Protein AF-A0A3D5FL32-F1 (afdb_monomer_lite)

Sequence (85 aa):
MPNTGQPLSMPPIWTHRCVSAYDPDESALLIAFEVEDDDVQISTRPDRSWDTEDGVEVYLDLAHNGETIRQFALRGDGTKRPASG

Secondary structure (DSSP, 8-state):
-----PPP-PPPSEEEEEEEEEETTTTEEEEEEEEEESS------TT--GGGS-EEEEEEESSSSSS-EEEEEEETTSPBPPP--

pLDDT: mean 80.44, std 15.48, range [36.09, 97.88]

Structure (mmCIF, N/CA/C/O backbone):
data_AF-A0A3D5FL32-F1
#
_entry.id   AF-A0A3D5FL32-F1
#
loop_
_atom_site.group_PDB
_atom_site.id
_atom_site.type_symbol
_atom_site.label_atom_id
_atom_site.label_alt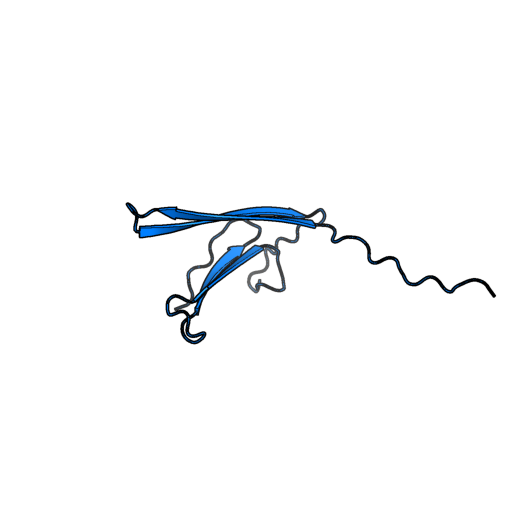_id
_atom_site.label_comp_id
_atom_site.label_asym_id
_atom_site.label_entity_id
_atom_site.label_seq_id
_atom_site.pdbx_PDB_ins_code
_atom_site.Cartn_x
_atom_site.Cartn_y
_atom_site.Cartn_z
_atom_site.occupancy
_atom_site.B_iso_or_equiv
_atom_site.auth_seq_id
_atom_site.auth_comp_id
_atom_site.auth_asym_id
_atom_site.auth_atom_id
_atom_site.pdbx_PDB_model_num
ATOM 1 N N . MET A 1 1 ? -2.662 27.499 -42.789 1.00 45.53 1 MET A N 1
ATOM 2 C CA . MET A 1 1 ? -1.562 26.915 -41.993 1.00 45.53 1 MET A CA 1
ATOM 3 C C . MET A 1 1 ? -2.175 25.850 -41.100 1.00 45.53 1 MET A C 1
ATOM 5 O O . MET A 1 1 ? -3.085 26.217 -40.364 1.00 45.53 1 MET A O 1
ATOM 9 N N . PRO A 1 2 ? -1.829 24.557 -41.225 1.00 47.34 2 PRO A N 1
ATOM 10 C CA . PRO A 1 2 ? -2.433 23.535 -40.387 1.00 47.34 2 PRO A CA 1
ATOM 11 C C . PRO A 1 2 ? -1.749 23.483 -39.018 1.00 47.34 2 PRO A C 1
ATOM 13 O O . PRO A 1 2 ? -0.545 23.691 -38.886 1.00 47.34 2 PRO A O 1
ATOM 16 N N . ASN A 1 3 ? -2.598 23.246 -38.028 1.00 44.78 3 ASN A N 1
ATOM 17 C CA . ASN A 1 3 ? -2.367 23.159 -36.596 1.00 44.78 3 ASN A CA 1
ATOM 18 C C . ASN A 1 3 ? -1.130 22.302 -36.249 1.00 44.78 3 ASN A C 1
ATOM 20 O O . ASN A 1 3 ? -1.083 21.120 -36.588 1.00 44.78 3 ASN A O 1
ATOM 24 N N . THR A 1 4 ? -0.131 22.891 -35.586 1.00 51.16 4 THR A N 1
ATOM 25 C CA . THR A 1 4 ? 1.030 22.180 -35.031 1.00 51.16 4 THR A CA 1
ATOM 26 C C . THR A 1 4 ? 0.556 21.360 -33.840 1.00 51.16 4 THR A C 1
ATOM 28 O O . THR A 1 4 ? 0.365 21.903 -32.753 1.00 51.16 4 THR A O 1
ATOM 31 N N . GLY A 1 5 ? 0.300 20.073 -34.084 1.00 48.25 5 GLY A N 1
ATOM 32 C CA . GLY A 1 5 ? -0.209 19.131 -33.097 1.00 48.25 5 GLY A CA 1
ATOM 33 C C . GLY A 1 5 ? 0.532 19.240 -31.769 1.00 48.25 5 GLY A C 1
ATOM 34 O O . GLY A 1 5 ? 1.726 18.958 -31.689 1.00 48.25 5 GLY A O 1
ATOM 35 N N . GLN A 1 6 ? -0.195 19.636 -30.724 1.00 54.91 6 GLN A N 1
ATOM 36 C CA . GLN A 1 6 ? 0.192 19.264 -29.373 1.00 54.91 6 GLN A CA 1
ATOM 37 C C . GLN A 1 6 ? 0.287 17.733 -29.333 1.00 54.91 6 GLN A C 1
ATOM 39 O O . GLN A 1 6 ? -0.603 17.073 -29.884 1.00 54.91 6 GLN A O 1
ATOM 44 N N . PRO A 1 7 ? 1.322 17.148 -28.708 1.00 52.75 7 PRO A N 1
ATOM 45 C CA . PRO A 1 7 ? 1.293 15.726 -28.428 1.00 52.75 7 PRO A CA 1
ATOM 46 C C . PRO A 1 7 ? 0.041 15.461 -27.593 1.00 52.75 7 PRO A C 1
ATOM 48 O O . PRO A 1 7 ? -0.180 16.098 -26.561 1.00 52.75 7 PRO A O 1
ATOM 51 N N . LEU A 1 8 ? -0.812 14.562 -28.085 1.00 51.38 8 LEU A N 1
ATOM 52 C CA . LEU A 1 8 ? -1.852 13.963 -27.267 1.00 51.38 8 LEU A CA 1
ATOM 53 C C . LEU A 1 8 ? -1.126 13.403 -26.043 1.00 51.38 8 LEU A C 1
ATOM 55 O O . LEU A 1 8 ? -0.218 12.589 -26.204 1.00 51.38 8 LEU A O 1
ATOM 59 N N . SER A 1 9 ? -1.466 13.889 -24.847 1.00 55.84 9 SER A N 1
ATOM 60 C CA . SER A 1 9 ? -1.066 13.236 -23.603 1.00 55.84 9 SER A CA 1
ATOM 61 C C . SER A 1 9 ? -1.470 11.780 -23.763 1.00 55.84 9 SER A C 1
ATOM 63 O O . SER A 1 9 ? -2.668 11.495 -23.811 1.00 55.84 9 SER A O 1
ATOM 65 N N . MET A 1 10 ? -0.502 10.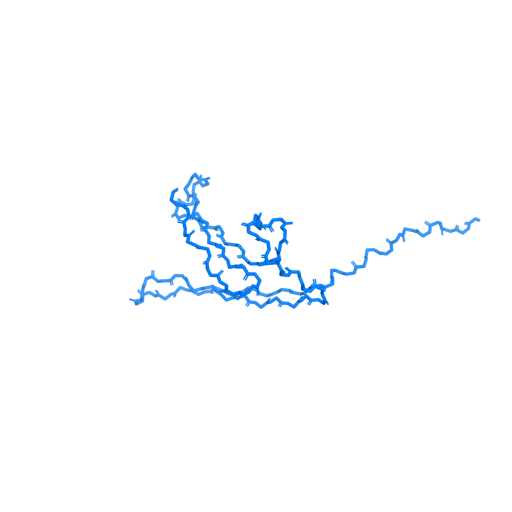877 -23.936 1.00 57.75 10 MET A N 1
ATOM 66 C CA . MET A 1 10 ? -0.818 9.459 -23.884 1.00 57.75 10 MET A CA 1
ATOM 67 C C . MET A 1 10 ? -1.497 9.228 -22.531 1.00 57.75 10 MET A C 1
ATOM 69 O O . MET A 1 10 ? -1.058 9.823 -21.537 1.00 57.75 10 MET A O 1
ATOM 73 N N . PRO A 1 11 ? -2.606 8.472 -22.478 1.00 58.69 11 PRO A N 1
ATOM 74 C CA . PRO A 1 11 ? -3.137 8.061 -21.190 1.00 58.69 11 PRO A CA 1
ATOM 75 C C . PRO A 1 11 ? -1.999 7.399 -20.398 1.00 58.69 11 PRO A C 1
ATOM 77 O O . PRO A 1 11 ? -1.101 6.817 -21.019 1.00 58.69 11 PRO A O 1
ATOM 80 N N . PRO A 1 12 ? -1.986 7.531 -19.061 1.00 61.31 12 PRO A N 1
ATOM 81 C CA . PRO A 1 12 ? -1.005 6.822 -18.257 1.00 61.31 12 PRO A CA 1
ATOM 82 C C . PRO A 1 12 ? -1.020 5.344 -18.661 1.00 61.31 12 PRO A C 1
ATOM 84 O O . PRO A 1 12 ? -2.088 4.753 -18.809 1.00 61.31 12 PRO A O 1
ATOM 87 N N . ILE A 1 13 ? 0.168 4.780 -18.873 1.00 72.44 13 ILE A N 1
ATOM 88 C CA . ILE A 1 13 ? 0.408 3.370 -19.236 1.00 72.44 13 ILE A CA 1
ATOM 89 C C . ILE A 1 13 ? 0.126 2.405 -18.070 1.00 72.44 13 ILE A C 1
ATOM 91 O O . ILE A 1 13 ? 0.599 1.276 -18.055 1.00 72.44 13 ILE A O 1
ATOM 95 N N . TRP A 1 14 ? -0.619 2.879 -17.073 1.00 79.38 14 TRP A N 1
ATOM 96 C CA . TRP A 1 14 ? -0.912 2.162 -15.853 1.00 79.38 14 TRP A CA 1
ATOM 97 C C . TRP A 1 14 ? -2.303 2.523 -15.330 1.00 79.38 14 TRP A C 1
ATOM 99 O O . TRP A 1 14 ? -2.796 3.648 -15.497 1.00 79.38 14 TRP A O 1
ATOM 109 N N . THR A 1 15 ? -2.941 1.560 -14.674 1.00 88.19 15 THR A N 1
ATOM 110 C CA . THR A 1 15 ? -4.193 1.736 -13.937 1.00 88.19 15 THR A CA 1
ATOM 111 C C . THR A 1 15 ? -3.955 1.478 -12.455 1.00 88.19 15 THR A C 1
ATOM 113 O O . THR A 1 15 ? -3.032 0.766 -12.064 1.00 88.19 15 THR A O 1
ATOM 116 N N . HIS A 1 16 ? -4.778 2.085 -11.600 1.00 88.69 16 HIS A N 1
ATOM 117 C CA . HIS A 1 16 ? -4.763 1.769 -10.179 1.00 88.69 16 HIS A CA 1
ATOM 118 C C . HIS A 1 16 ? -6.161 1.800 -9.579 1.00 88.69 16 HIS A C 1
ATOM 120 O O . HIS A 1 16 ? -7.025 2.592 -9.968 1.00 88.69 16 HIS A O 1
ATOM 126 N N . ARG A 1 17 ? -6.356 0.975 -8.556 1.00 93.50 17 ARG A N 1
ATOM 127 C CA . ARG A 1 17 ? -7.529 0.968 -7.697 1.00 93.50 17 ARG A CA 1
ATOM 128 C C . ARG A 1 17 ? -7.090 0.785 -6.253 1.00 93.50 17 ARG A C 1
ATOM 130 O O . ARG A 1 17 ? -6.282 -0.080 -5.937 1.00 93.50 17 ARG A O 1
ATOM 137 N N . CYS A 1 18 ? -7.660 1.599 -5.373 1.00 93.31 18 CYS A N 1
ATOM 138 C CA . CYS A 1 18 ? -7.453 1.516 -3.934 1.00 93.31 18 CYS A CA 1
ATOM 139 C C . CYS A 1 18 ? -8.805 1.350 -3.244 1.00 93.31 18 CYS A C 1
ATOM 141 O O . CYS A 1 18 ? -9.758 2.075 -3.542 1.00 93.31 18 CYS A O 1
ATOM 143 N N . VAL A 1 19 ? -8.889 0.389 -2.330 1.00 96.75 19 VAL A N 1
ATOM 144 C CA . VAL A 1 19 ? -10.027 0.219 -1.426 1.00 96.75 19 VAL A CA 1
ATOM 145 C C . VAL A 1 19 ? -9.512 0.108 0.001 1.00 96.75 19 VAL A C 1
ATOM 147 O O . VAL A 1 19 ? -8.470 -0.498 0.251 1.00 96.75 19 VAL A O 1
ATOM 150 N N . SER A 1 20 ? -10.244 0.687 0.945 1.00 95.31 20 SER A N 1
ATOM 151 C CA . SER A 1 20 ? -9.906 0.625 2.362 1.00 95.31 20 SER A CA 1
ATOM 152 C C . SER A 1 20 ? -11.113 0.226 3.201 1.00 95.31 20 SER A C 1
ATOM 154 O O . SER A 1 20 ? -12.262 0.496 2.848 1.00 95.31 20 SER A O 1
ATOM 156 N N . ALA A 1 21 ? -10.835 -0.449 4.311 1.00 97.19 21 ALA A N 1
ATOM 157 C CA . ALA A 1 21 ? -11.815 -0.850 5.308 1.00 97.19 21 ALA A CA 1
ATOM 158 C C . ALA A 1 21 ? -11.170 -0.818 6.694 1.00 97.19 21 ALA A C 1
ATOM 160 O O . ALA A 1 21 ? -9.966 -1.025 6.829 1.00 97.19 21 ALA A O 1
ATOM 161 N N . TYR A 1 22 ? -11.968 -0.568 7.725 1.00 96.19 22 TYR A N 1
ATOM 162 C CA . TYR A 1 22 ? -11.514 -0.664 9.105 1.00 96.19 22 TYR A CA 1
ATOM 163 C C . TYR A 1 22 ? -12.148 -1.886 9.761 1.00 96.19 22 TYR A C 1
ATOM 165 O O . TYR A 1 22 ? -13.372 -2.021 9.746 1.00 96.19 22 TYR A O 1
ATOM 173 N N . ASP A 1 23 ? -11.307 -2.753 10.314 1.00 97.44 23 ASP A N 1
ATOM 174 C CA . ASP A 1 23 ? -11.716 -3.879 11.141 1.00 97.44 23 ASP A CA 1
ATOM 175 C C . ASP A 1 23 ? -11.700 -3.442 12.619 1.00 97.44 23 ASP A C 1
ATOM 177 O O . ASP A 1 23 ? -10.619 -3.187 13.170 1.00 97.44 23 ASP A O 1
ATOM 181 N N . PRO A 1 24 ? -12.871 -3.309 13.272 1.00 96.19 24 PRO A N 1
ATOM 182 C CA . PRO A 1 24 ? -12.941 -2.902 14.669 1.00 96.19 24 PRO A CA 1
ATOM 183 C C . PRO A 1 24 ? -12.489 -4.001 15.641 1.00 96.19 24 PRO A C 1
ATOM 185 O O . PRO A 1 24 ? -12.018 -3.663 16.728 1.00 96.19 24 PRO A O 1
ATOM 188 N N . ASP A 1 25 ? -12.596 -5.279 15.270 1.00 97.88 25 ASP A N 1
ATOM 189 C CA . ASP A 1 25 ? -12.234 -6.405 16.136 1.00 97.88 25 ASP A CA 1
ATOM 190 C C . ASP A 1 25 ? -10.707 -6.541 16.228 1.00 97.88 25 ASP A C 1
ATOM 192 O O . ASP A 1 25 ? -10.156 -6.777 17.305 1.00 97.88 25 ASP A O 1
ATOM 196 N N . GLU A 1 26 ? -10.008 -6.301 15.116 1.00 96.44 26 GLU A N 1
ATOM 197 C CA . GLU A 1 26 ? -8.539 -6.299 15.056 1.00 96.44 26 GLU A CA 1
ATOM 198 C C . GLU A 1 26 ? -7.915 -4.916 15.305 1.00 96.44 26 GLU A C 1
ATOM 200 O O . GLU A 1 26 ? -6.691 -4.785 15.396 1.00 96.44 26 GLU A O 1
ATOM 205 N N . SER A 1 27 ? -8.738 -3.868 15.422 1.00 94.00 27 SER A N 1
ATOM 206 C CA . SER A 1 27 ? -8.287 -2.469 15.455 1.00 94.00 27 SER A CA 1
ATOM 207 C C . SER A 1 27 ? -7.344 -2.126 14.291 1.00 94.00 27 SER A C 1
ATOM 209 O O . SER A 1 27 ? -6.352 -1.409 14.461 1.00 94.00 27 SER A O 1
ATOM 211 N N . ALA A 1 28 ? -7.655 -2.640 13.100 1.00 92.94 28 ALA A N 1
ATOM 212 C CA . ALA A 1 28 ? -6.774 -2.6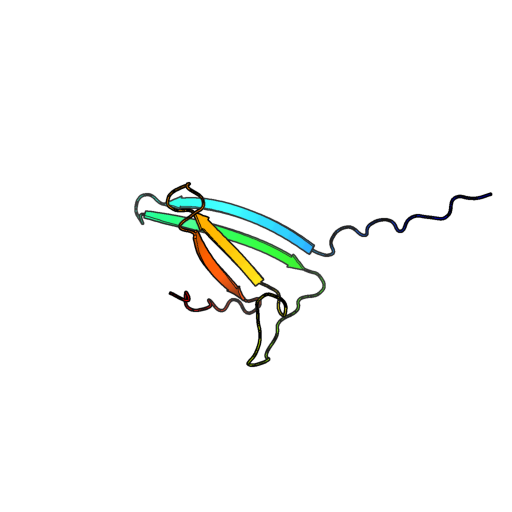13 11.941 1.00 92.94 28 ALA A CA 1
ATOM 213 C C . ALA A 1 28 ? -7.378 -1.825 10.772 1.00 92.94 28 ALA A C 1
ATOM 215 O O . ALA A 1 28 ? -8.526 -2.024 10.379 1.00 92.94 28 ALA A O 1
ATOM 216 N N . LEU A 1 29 ? -6.572 -0.945 10.171 1.00 93.19 29 LEU A N 1
ATOM 217 C CA . LEU A 1 29 ? -6.884 -0.361 8.869 1.00 93.19 29 LEU A CA 1
ATOM 218 C C . LEU A 1 29 ? -6.365 -1.292 7.773 1.00 93.19 29 LEU A C 1
ATOM 220 O O . LEU A 1 29 ? -5.157 -1.477 7.619 1.00 93.19 29 LEU A O 1
ATOM 224 N N . LEU A 1 30 ? -7.290 -1.847 7.002 1.00 94.56 30 LEU A N 1
ATOM 225 C CA . LEU A 1 30 ? -7.019 -2.676 5.840 1.00 94.56 30 LEU A CA 1
ATOM 226 C C . LEU A 1 30 ? -7.022 -1.789 4.597 1.00 94.56 30 LEU A C 1
ATOM 228 O O . LEU A 1 30 ? -7.957 -1.018 4.373 1.00 94.56 30 LEU A O 1
ATOM 232 N N . ILE A 1 31 ? -5.977 -1.901 3.782 1.00 93.25 31 ILE A N 1
ATOM 233 C CA . ILE A 1 31 ? -5.856 -1.172 2.521 1.00 93.25 31 ILE A CA 1
ATOM 234 C C . ILE A 1 31 ? -5.439 -2.172 1.453 1.00 93.25 31 ILE A C 1
ATOM 236 O O . ILE A 1 31 ? -4.433 -2.864 1.615 1.00 93.25 31 ILE A O 1
ATOM 240 N N . ALA A 1 32 ? -6.223 -2.261 0.384 1.00 92.75 32 ALA A N 1
ATOM 241 C CA . ALA A 1 32 ? -5.925 -3.102 -0.761 1.00 92.75 32 ALA A CA 1
ATOM 242 C C . ALA A 1 32 ? -5.684 -2.227 -1.991 1.00 92.75 32 ALA A C 1
ATOM 244 O O . ALA A 1 32 ? -6.439 -1.288 -2.261 1.00 92.75 32 ALA A O 1
ATOM 245 N N . PHE A 1 33 ? -4.637 -2.577 -2.730 1.00 90.50 33 PHE A N 1
ATOM 246 C CA . PHE A 1 33 ? -4.232 -1.914 -3.958 1.00 90.50 33 PHE A CA 1
ATOM 247 C C . PHE A 1 33 ? -4.231 -2.920 -5.098 1.00 90.50 33 PHE A C 1
ATOM 249 O O . PHE A 1 33 ? -3.777 -4.051 -4.939 1.00 90.50 33 PHE A O 1
ATOM 256 N N . GLU A 1 34 ? -4.712 -2.473 -6.242 1.00 90.56 34 GLU A N 1
ATOM 257 C CA . GLU A 1 34 ? -4.565 -3.129 -7.531 1.00 90.56 34 GLU A CA 1
ATOM 258 C C . GLU A 1 34 ? -3.890 -2.106 -8.437 1.00 90.56 34 GLU A C 1
ATOM 260 O O . GLU A 1 34 ? -4.367 -0.976 -8.545 1.00 90.56 34 GLU A O 1
ATOM 265 N N . VAL A 1 35 ? -2.738 -2.466 -8.992 1.00 88.00 35 VAL A N 1
ATOM 266 C CA . VAL A 1 35 ? -1.959 -1.621 -9.898 1.00 88.00 35 VAL A CA 1
ATOM 267 C C . VAL A 1 35 ? -1.628 -2.476 -11.107 1.00 88.00 35 VAL A C 1
ATOM 269 O O . VAL A 1 35 ? -1.064 -3.559 -10.954 1.00 88.00 35 VAL A O 1
ATOM 272 N N . GLU A 1 36 ? -2.002 -2.000 -12.284 1.00 88.50 36 GLU A N 1
ATOM 273 C CA . GLU A 1 36 ? -1.580 -2.577 -13.555 1.00 88.50 36 GLU A CA 1
ATOM 274 C C . GLU A 1 36 ? -0.611 -1.591 -14.187 1.00 88.50 36 GLU A C 1
ATOM 276 O O . GLU A 1 36 ? -0.973 -0.432 -14.360 1.00 88.50 36 GLU A O 1
ATOM 281 N N . ASP A 1 37 ? 0.597 -2.037 -14.511 1.00 86.19 37 ASP A N 1
ATOM 282 C CA . ASP A 1 37 ? 1.596 -1.244 -15.222 1.00 86.19 37 ASP A CA 1
ATOM 283 C C . ASP A 1 37 ? 2.151 -2.086 -16.373 1.00 86.19 37 ASP A C 1
ATOM 285 O O . ASP A 1 37 ? 2.539 -3.244 -16.175 1.00 86.19 37 ASP A O 1
ATOM 289 N N . ASP A 1 38 ? 2.143 -1.521 -17.579 1.00 86.62 38 ASP A N 1
ATOM 290 C CA . ASP A 1 38 ? 2.653 -2.180 -18.781 1.00 86.62 38 ASP A CA 1
ATOM 291 C C . ASP A 1 38 ? 4.196 -2.256 -18.802 1.00 86.62 38 ASP A C 1
ATOM 293 O O . ASP A 1 38 ? 4.752 -3.051 -19.566 1.00 86.62 38 ASP A O 1
ATOM 297 N N . ASP A 1 39 ? 4.899 -1.466 -17.976 1.00 86.75 39 ASP A N 1
ATOM 298 C CA . ASP A 1 39 ? 6.368 -1.412 -17.919 1.00 86.75 39 ASP A CA 1
ATOM 299 C C . ASP A 1 39 ? 6.913 -1.485 -16.482 1.00 86.75 39 ASP A C 1
ATOM 301 O O . ASP A 1 39 ? 7.527 -0.549 -15.970 1.00 86.75 39 ASP A O 1
ATOM 305 N N . VAL A 1 40 ? 6.722 -2.641 -15.840 1.00 86.62 40 VAL A N 1
ATOM 306 C CA . VAL A 1 40 ? 7.131 -2.869 -14.446 1.00 86.62 40 VAL A CA 1
ATOM 307 C C . VAL A 1 40 ? 8.653 -2.726 -14.245 1.00 86.62 40 VAL A C 1
ATOM 309 O O . VAL A 1 40 ? 9.450 -3.525 -14.747 1.00 86.62 40 VAL A O 1
ATOM 312 N N . GLN A 1 41 ? 9.061 -1.775 -13.406 1.00 89.44 41 GLN A N 1
ATOM 313 C CA . GLN A 1 41 ? 10.433 -1.497 -12.987 1.00 89.44 41 GLN A CA 1
ATOM 314 C C . GLN A 1 41 ? 10.720 -2.045 -11.581 1.00 89.44 41 GLN A C 1
ATOM 316 O O . GLN A 1 41 ? 10.430 -1.413 -10.569 1.00 89.44 41 GLN A O 1
ATOM 321 N N . ILE A 1 42 ? 11.388 -3.199 -11.484 1.00 89.00 42 ILE A N 1
ATOM 322 C CA . ILE A 1 42 ? 11.869 -3.738 -10.196 1.00 89.00 42 ILE A CA 1
ATOM 323 C C . ILE A 1 42 ? 13.393 -3.640 -10.132 1.00 89.00 42 ILE A C 1
ATOM 325 O O . ILE A 1 42 ? 14.110 -4.309 -10.879 1.00 89.00 42 ILE A O 1
ATOM 329 N N . SER A 1 43 ? 13.908 -2.837 -9.198 1.00 86.38 43 SER A N 1
ATOM 330 C CA . SER A 1 43 ? 15.351 -2.691 -8.993 1.00 86.38 43 SER A CA 1
ATOM 331 C C . SER A 1 43 ? 15.903 -3.773 -8.063 1.00 86.38 43 SER A C 1
ATOM 333 O O . SER A 1 43 ? 15.462 -3.950 -6.926 1.00 86.38 43 SER A O 1
ATOM 335 N N . THR A 1 44 ? 16.949 -4.464 -8.520 1.00 84.75 44 THR A N 1
ATOM 336 C CA . THR A 1 44 ? 17.731 -5.408 -7.702 1.00 84.75 44 THR A CA 1
ATOM 337 C C . THR A 1 44 ? 18.995 -4.776 -7.122 1.00 84.75 44 THR A C 1
ATOM 339 O O . THR A 1 44 ? 19.838 -5.481 -6.560 1.00 84.75 44 THR A O 1
ATOM 342 N N . ARG A 1 45 ? 19.199 -3.467 -7.316 1.00 86.69 45 ARG A N 1
ATOM 343 C CA . ARG A 1 45 ? 20.408 -2.793 -6.840 1.00 86.69 45 ARG A CA 1
ATOM 344 C C . ARG A 1 45 ? 20.369 -2.630 -5.316 1.00 86.69 45 ARG A C 1
ATOM 346 O O . ARG A 1 45 ? 19.303 -2.378 -4.756 1.00 86.69 45 ARG A O 1
ATOM 353 N N . PRO A 1 46 ? 21.519 -2.735 -4.631 1.00 82.50 46 PRO A N 1
ATOM 354 C CA . PRO A 1 46 ? 21.578 -2.584 -3.178 1.00 82.50 46 PRO A CA 1
ATOM 355 C C . PRO A 1 46 ? 21.244 -1.160 -2.703 1.00 82.50 46 PRO A C 1
ATOM 357 O O . PRO A 1 46 ? 20.853 -0.987 -1.554 1.00 82.50 46 PRO A O 1
ATOM 360 N N . ASP A 1 47 ? 21.378 -0.156 -3.571 1.00 83.56 47 ASP A N 1
ATOM 361 C CA . ASP A 1 47 ? 21.065 1.254 -3.320 1.00 83.56 47 ASP A CA 1
ATOM 362 C C . ASP A 1 47 ? 19.667 1.668 -3.818 1.00 83.56 47 ASP A C 1
ATOM 364 O O . ASP A 1 47 ? 19.396 2.861 -3.960 1.00 83.56 47 ASP A O 1
ATOM 368 N N . ARG A 1 48 ? 18.768 0.704 -4.075 1.00 84.69 48 ARG A N 1
ATOM 369 C CA . ARG A 1 48 ? 17.395 0.991 -4.512 1.00 84.69 48 ARG A CA 1
ATOM 370 C C . ARG A 1 48 ? 16.662 1.917 -3.533 1.00 84.69 48 ARG A C 1
ATOM 372 O O . ARG A 1 48 ? 16.676 1.725 -2.314 1.00 84.69 48 ARG A O 1
ATOM 379 N N . SER A 1 49 ? 15.991 2.918 -4.086 1.00 82.81 49 SER A N 1
ATOM 380 C CA . SER A 1 49 ? 15.126 3.868 -3.392 1.00 82.81 49 SER A CA 1
ATOM 381 C C . SER A 1 49 ? 13.748 3.917 -4.060 1.00 82.81 49 SER A C 1
ATOM 383 O O . SER A 1 49 ? 13.535 3.306 -5.105 1.00 82.81 49 SER A O 1
ATOM 385 N N . TRP A 1 50 ? 12.808 4.641 -3.449 1.00 82.69 50 TRP A N 1
ATOM 386 C CA . TRP A 1 50 ? 11.451 4.790 -3.984 1.00 82.69 50 TRP A CA 1
ATOM 387 C C . TRP A 1 50 ? 11.421 5.341 -5.416 1.00 82.69 50 TRP A C 1
ATOM 389 O O . TRP A 1 50 ? 10.605 4.909 -6.211 1.00 82.69 50 TRP A O 1
ATOM 399 N N . ASP A 1 51 ? 12.368 6.208 -5.775 1.00 84.62 51 ASP A N 1
ATOM 400 C CA . ASP A 1 51 ? 12.428 6.792 -7.119 1.00 84.62 51 ASP A CA 1
ATOM 401 C C . ASP A 1 51 ? 13.060 5.850 -8.166 1.00 84.62 51 ASP A C 1
ATOM 403 O O . ASP A 1 51 ? 13.250 6.239 -9.316 1.00 84.62 51 ASP A O 1
ATOM 407 N N . THR A 1 52 ? 13.467 4.637 -7.775 1.00 87.44 52 THR A N 1
ATOM 408 C CA . THR A 1 52 ? 14.223 3.707 -8.640 1.00 87.44 52 THR A CA 1
ATOM 409 C C . THR A 1 52 ? 13.494 2.408 -8.959 1.00 87.44 52 THR A C 1
ATOM 411 O O . THR A 1 52 ? 14.038 1.579 -9.687 1.00 87.44 52 THR A O 1
ATOM 414 N N . GLU A 1 53 ? 12.320 2.193 -8.377 1.00 90.06 53 GLU A N 1
ATOM 415 C CA . GLU A 1 53 ? 11.521 0.985 -8.554 1.00 90.06 53 GLU A CA 1
ATOM 416 C C . GLU A 1 53 ? 10.043 1.302 -8.348 1.00 90.06 53 GLU A C 1
ATOM 418 O O . GLU A 1 53 ? 9.697 2.219 -7.602 1.00 90.06 53 GLU A O 1
ATOM 423 N N . ASP A 1 54 ? 9.183 0.494 -8.949 1.00 89.38 54 ASP A N 1
ATOM 424 C CA . ASP A 1 54 ? 7.758 0.538 -8.681 1.00 89.38 54 ASP A CA 1
ATOM 425 C C . ASP A 1 54 ? 7.460 0.084 -7.256 1.00 89.38 54 ASP A C 1
ATOM 427 O O . ASP A 1 54 ? 8.200 -0.675 -6.617 1.00 89.38 54 ASP A O 1
ATOM 431 N N . GLY A 1 55 ? 6.313 0.519 -6.754 1.00 89.50 55 GLY A N 1
ATOM 432 C CA . GLY A 1 55 ? 5.782 0.062 -5.489 1.00 89.50 55 GLY A CA 1
ATOM 433 C C . GLY A 1 55 ? 4.550 0.847 -5.078 1.00 89.50 55 GLY A C 1
ATOM 434 O O . GLY A 1 55 ? 4.012 1.658 -5.828 1.00 89.50 55 GLY A O 1
ATOM 435 N N . VAL A 1 56 ? 4.112 0.613 -3.846 1.00 89.81 56 VAL A N 1
ATOM 436 C CA . VAL A 1 56 ? 2.997 1.333 -3.235 1.00 89.81 56 VAL A CA 1
ATOM 437 C C . VAL A 1 56 ? 3.446 1.933 -1.916 1.00 89.81 56 VAL A 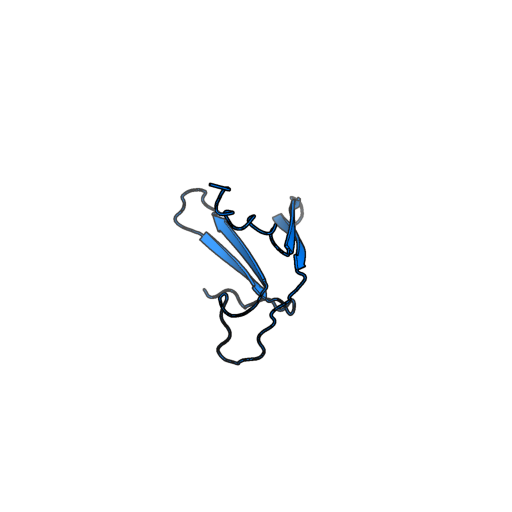C 1
ATOM 439 O O . VAL A 1 56 ? 4.053 1.256 -1.083 1.00 89.81 56 VAL A O 1
ATOM 442 N N . GLU A 1 57 ? 3.104 3.200 -1.710 1.00 90.56 57 GLU A N 1
ATOM 443 C CA . GLU A 1 57 ? 3.411 3.931 -0.492 1.00 90.56 57 GLU A CA 1
ATOM 444 C C . GLU A 1 57 ? 2.146 4.521 0.131 1.00 90.56 57 GLU A C 1
ATOM 446 O O . GLU A 1 57 ? 1.297 5.096 -0.548 1.00 90.56 57 GLU A O 1
ATOM 451 N N . VAL A 1 58 ? 2.017 4.356 1.446 1.00 89.62 58 VAL A N 1
ATOM 452 C CA . VAL A 1 58 ? 0.879 4.816 2.238 1.00 89.62 58 VAL A CA 1
ATOM 453 C C . VAL A 1 58 ? 1.375 5.734 3.339 1.00 89.62 58 VAL A C 1
ATOM 455 O O . VAL A 1 58 ? 2.193 5.339 4.172 1.00 89.62 58 VAL A O 1
ATOM 458 N N . TYR A 1 59 ? 0.812 6.936 3.375 1.00 90.50 59 TYR A N 1
ATOM 459 C CA . TYR A 1 59 ? 1.015 7.910 4.437 1.00 90.50 59 TYR A CA 1
ATOM 460 C C . TYR A 1 59 ? -0.242 7.975 5.305 1.00 90.50 59 TYR A C 1
ATOM 462 O O . TYR A 1 59 ? -1.341 8.226 4.813 1.00 90.50 59 TYR A O 1
ATOM 470 N N . LEU A 1 60 ? -0.077 7.726 6.601 1.00 90.31 60 LEU A N 1
ATOM 471 C CA . LEU A 1 60 ? -1.142 7.698 7.598 1.00 90.31 60 LEU A CA 1
ATOM 472 C C . LEU A 1 60 ? -0.910 8.788 8.633 1.00 90.31 60 LEU A C 1
ATOM 474 O O . LEU A 1 60 ? -0.030 8.668 9.486 1.00 90.31 60 LEU A O 1
ATOM 478 N N . ASP A 1 61 ? -1.728 9.831 8.571 1.00 91.25 61 ASP A N 1
ATOM 479 C CA . ASP A 1 61 ? -1.820 10.830 9.627 1.00 91.25 61 ASP A CA 1
ATOM 480 C C . ASP A 1 61 ? -2.787 10.336 10.707 1.00 91.25 61 ASP A C 1
ATOM 482 O O . ASP A 1 61 ? -4.006 10.346 10.532 1.00 91.25 61 ASP A O 1
ATOM 486 N N . LEU A 1 62 ? -2.229 9.865 11.822 1.00 83.81 62 LEU A N 1
ATOM 487 C CA . LEU A 1 62 ? -3.021 9.321 12.928 1.00 83.81 62 LEU A CA 1
ATOM 488 C C . LEU A 1 62 ? -3.656 10.406 13.802 1.00 83.81 62 LEU A C 1
ATOM 490 O O . LEU A 1 62 ? -4.633 10.129 14.492 1.00 83.81 62 LEU A O 1
ATOM 494 N N . ALA A 1 63 ? -3.086 11.611 13.809 1.00 86.25 63 ALA A N 1
ATOM 495 C CA . ALA A 1 63 ? -3.555 12.725 14.629 1.00 86.25 63 ALA A CA 1
ATOM 496 C C . ALA A 1 63 ? -4.458 13.689 13.843 1.00 86.25 63 ALA A C 1
ATOM 498 O O . ALA A 1 63 ? -5.080 14.566 14.440 1.00 86.25 63 ALA A O 1
ATOM 499 N N . HIS A 1 64 ? -4.532 13.518 12.519 1.00 85.25 64 HIS A N 1
ATOM 500 C CA . HIS A 1 64 ? -5.218 14.408 11.586 1.00 85.25 64 HIS A CA 1
ATOM 501 C C . HIS A 1 64 ? -4.770 15.874 11.722 1.00 85.25 64 HIS A C 1
ATOM 503 O O . HIS A 1 64 ? -5.561 16.807 11.579 1.00 85.25 64 HIS A O 1
ATOM 509 N N . ASN A 1 65 ? -3.496 16.075 12.060 1.00 85.62 65 ASN A N 1
ATOM 510 C CA . ASN A 1 65 ? -2.901 17.387 12.299 1.00 85.62 65 ASN A CA 1
ATOM 511 C C . ASN A 1 65 ? -1.755 17.710 11.328 1.00 85.62 65 ASN A C 1
ATOM 513 O O . ASN A 1 65 ? -1.187 18.795 11.403 1.00 85.62 65 ASN A O 1
ATOM 517 N N . GLY A 1 66 ? -1.416 16.787 10.424 1.00 79.56 66 GLY A N 1
ATOM 518 C CA . GLY A 1 66 ? -0.340 16.924 9.447 1.00 79.56 66 GLY A CA 1
ATOM 519 C C . GLY A 1 66 ? 1.076 16.795 10.015 1.00 79.56 66 GLY A C 1
ATOM 520 O O . GLY A 1 66 ? 2.032 16.936 9.258 1.00 79.56 66 GLY A O 1
ATOM 521 N N . GLU A 1 67 ? 1.240 16.528 11.315 1.00 77.38 67 GLU A N 1
ATOM 522 C CA . GLU A 1 67 ? 2.550 16.534 11.983 1.00 77.38 67 GLU A CA 1
ATOM 523 C C . GLU A 1 67 ? 3.098 15.127 12.238 1.00 77.38 67 GLU A C 1
ATOM 525 O O . GLU A 1 67 ? 4.307 14.913 12.173 1.00 77.38 67 GLU A O 1
ATOM 530 N N . THR A 1 68 ? 2.229 14.151 12.530 1.00 73.31 68 THR A N 1
ATOM 531 C CA . THR A 1 68 ? 2.640 12.764 12.813 1.00 73.31 68 THR A CA 1
ATOM 532 C C . THR A 1 68 ? 2.149 11.827 11.720 1.00 73.31 68 THR A C 1
ATOM 534 O O . THR A 1 68 ? 1.065 11.248 11.808 1.00 73.31 68 THR A O 1
ATOM 537 N N . ILE A 1 69 ? 2.981 11.656 10.696 1.00 85.31 69 ILE A N 1
ATOM 538 C CA . ILE A 1 69 ? 2.686 10.797 9.552 1.00 85.31 69 ILE A CA 1
ATOM 539 C C . ILE A 1 69 ? 3.479 9.497 9.680 1.00 85.31 69 ILE A C 1
ATOM 541 O O . ILE A 1 69 ? 4.707 9.503 9.743 1.00 85.31 69 ILE A O 1
ATOM 545 N N . ARG A 1 70 ? 2.778 8.362 9.698 1.00 88.69 70 ARG A N 1
ATOM 546 C CA . ARG A 1 70 ? 3.395 7.040 9.543 1.00 88.69 70 ARG A CA 1
ATOM 547 C C . ARG A 1 70 ? 3.466 6.680 8.067 1.00 88.69 70 ARG A C 1
ATOM 549 O O . ARG A 1 70 ? 2.472 6.803 7.359 1.00 88.69 70 ARG A O 1
ATOM 556 N N . GLN A 1 71 ? 4.621 6.199 7.631 1.00 88.06 71 GLN A N 1
ATOM 557 C CA . GLN A 1 71 ? 4.873 5.786 6.254 1.00 88.06 71 GLN A CA 1
ATOM 558 C C . GLN A 1 71 ? 4.964 4.260 6.174 1.00 88.06 71 GLN A C 1
ATOM 560 O O . GLN A 1 71 ? 5.697 3.630 6.940 1.00 88.06 71 GLN A O 1
ATOM 565 N N . PHE A 1 72 ? 4.248 3.673 5.221 1.00 88.06 72 PHE A N 1
ATOM 566 C CA . PHE A 1 72 ? 4.327 2.257 4.879 1.00 88.06 72 PHE A CA 1
ATOM 567 C C . PHE A 1 72 ? 4.663 2.131 3.400 1.00 88.06 72 PHE A C 1
ATOM 569 O O . PHE A 1 72 ? 3.995 2.741 2.576 1.00 88.06 72 PHE A O 1
ATOM 576 N N . ALA A 1 73 ? 5.668 1.326 3.063 1.00 87.25 73 ALA A N 1
ATOM 577 C CA . ALA A 1 73 ? 6.066 1.100 1.680 1.00 87.25 73 ALA A CA 1
ATOM 578 C C . ALA A 1 73 ? 6.140 -0.400 1.373 1.00 87.25 73 ALA A C 1
ATOM 580 O O . ALA A 1 73 ? 6.788 -1.169 2.094 1.00 87.25 73 ALA A O 1
ATOM 581 N N . LEU A 1 74 ? 5.490 -0.789 0.280 1.00 87.12 74 LEU A N 1
ATOM 582 C CA . LEU A 1 74 ? 5.626 -2.078 -0.385 1.00 87.12 74 LEU A CA 1
ATOM 583 C C . LEU A 1 74 ? 6.420 -1.850 -1.667 1.00 87.12 74 LEU A C 1
ATOM 585 O O . LEU A 1 74 ? 6.053 -0.997 -2.472 1.00 87.12 74 LEU A O 1
ATOM 589 N N . ARG A 1 75 ? 7.526 -2.572 -1.840 1.00 85.81 75 ARG A N 1
ATOM 590 C CA . ARG A 1 75 ? 8.301 -2.530 -3.087 1.00 85.81 75 ARG A CA 1
ATOM 591 C C . ARG A 1 75 ? 7.627 -3.361 -4.174 1.00 85.81 75 ARG A C 1
ATOM 593 O O . ARG A 1 75 ? 6.778 -4.194 -3.861 1.00 85.81 75 ARG A O 1
ATOM 600 N N . GLY A 1 76 ? 8.008 -3.146 -5.431 1.00 78.88 76 GLY A N 1
ATOM 601 C CA . GLY A 1 76 ? 7.436 -3.828 -6.595 1.00 78.88 76 GLY A CA 1
ATOM 602 C C . GLY A 1 76 ? 7.586 -5.351 -6.552 1.00 78.88 76 GLY A C 1
ATOM 603 O O . GLY A 1 76 ? 6.765 -6.070 -7.107 1.00 78.88 76 GLY A O 1
ATOM 604 N N . ASP A 1 77 ? 8.569 -5.864 -5.803 1.00 82.25 77 ASP A N 1
ATOM 605 C CA . ASP A 1 77 ? 8.737 -7.296 -5.508 1.00 82.25 77 ASP A CA 1
ATOM 606 C C . ASP A 1 77 ? 7.817 -7.822 -4.377 1.00 82.25 77 ASP A C 1
ATOM 608 O O . ASP A 1 77 ? 7.924 -8.979 -3.965 1.00 82.25 77 ASP A O 1
ATOM 612 N N . GLY A 1 78 ? 6.926 -6.985 -3.839 1.00 76.12 78 GLY A N 1
ATOM 613 C CA . GLY A 1 78 ? 6.026 -7.302 -2.729 1.00 76.12 78 GLY A CA 1
ATOM 614 C C . GLY A 1 78 ? 6.699 -7.318 -1.353 1.00 76.12 78 GLY A C 1
ATOM 615 O O . GLY A 1 78 ? 6.037 -7.590 -0.346 1.00 76.12 78 GLY A O 1
ATOM 616 N N . THR A 1 79 ? 8.001 -7.022 -1.262 1.00 75.56 79 THR A N 1
ATOM 617 C CA . THR A 1 79 ? 8.700 -6.996 0.024 1.00 75.56 79 THR A CA 1
ATOM 618 C C . THR A 1 79 ? 8.345 -5.734 0.811 1.00 75.56 79 THR A C 1
ATOM 620 O O . THR A 1 79 ? 8.378 -4.604 0.315 1.00 75.56 79 THR A O 1
ATOM 623 N N . LYS A 1 80 ? 7.985 -5.922 2.087 1.00 67.75 80 LYS A N 1
ATOM 624 C CA . LYS A 1 80 ? 7.816 -4.811 3.031 1.00 67.75 80 LYS A CA 1
ATOM 625 C C . LYS A 1 80 ? 9.188 -4.239 3.359 1.00 67.75 80 LYS A C 1
ATOM 627 O O . LYS A 1 80 ? 10.069 -4.977 3.805 1.00 67.75 80 LYS A O 1
ATOM 632 N N . ARG A 1 81 ? 9.355 -2.921 3.242 1.00 63.56 81 ARG A N 1
ATOM 633 C CA . ARG A 1 81 ? 10.482 -2.260 3.910 1.00 63.56 81 ARG A CA 1
ATOM 634 C C . ARG A 1 81 ? 10.215 -2.282 5.424 1.00 63.56 81 ARG A C 1
ATOM 636 O O . ARG A 1 81 ? 9.083 -2.001 5.825 1.00 63.56 81 ARG A O 1
ATOM 643 N N . PRO A 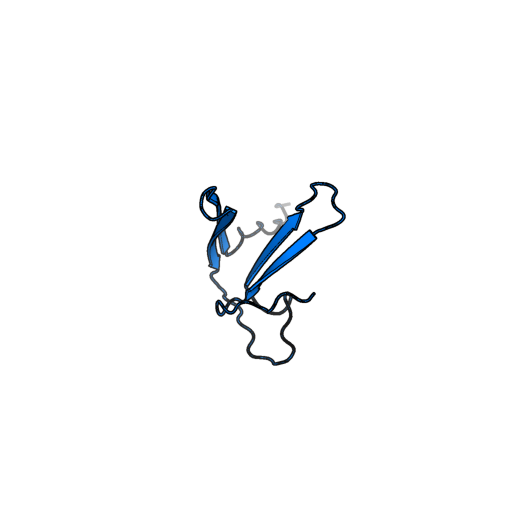1 82 ? 11.203 -2.588 6.285 1.00 53.62 82 PRO A N 1
ATOM 644 C CA . PRO A 1 82 ? 11.065 -2.320 7.711 1.00 53.62 82 PRO A CA 1
ATOM 645 C C . PRO A 1 82 ? 10.735 -0.838 7.897 1.00 53.62 82 PRO A C 1
ATOM 647 O O . PRO A 1 82 ? 11.354 0.010 7.245 1.00 53.62 82 PRO A O 1
ATOM 650 N N . ALA A 1 83 ? 9.758 -0.529 8.752 1.00 52.19 83 ALA A N 1
ATOM 651 C CA . ALA A 1 83 ? 9.474 0.851 9.117 1.00 52.19 83 ALA A CA 1
ATOM 652 C C . ALA A 1 83 ? 10.777 1.483 9.632 1.00 52.19 83 ALA A C 1
ATOM 654 O O . ALA A 1 83 ? 11.374 0.982 10.585 1.00 52.19 83 ALA A O 1
ATOM 655 N N . SER A 1 84 ? 11.255 2.534 8.968 1.00 51.03 84 SER A N 1
ATOM 656 C CA . SER A 1 84 ? 12.297 3.379 9.544 1.00 51.03 84 SER A CA 1
ATOM 657 C C . SER A 1 84 ? 11.639 4.175 10.663 1.00 51.03 84 SER A C 1
ATOM 659 O O . SER A 1 84 ? 10.709 4.935 10.387 1.00 51.03 84 SER A O 1
ATOM 661 N N . GLY A 1 85 ?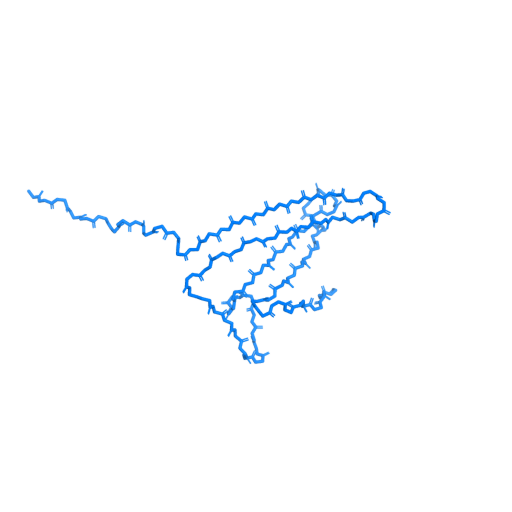 12.056 3.895 11.898 1.00 36.09 85 GLY A N 1
ATOM 662 C CA . GLY A 1 85 ? 11.658 4.648 13.087 1.00 36.09 85 GLY A CA 1
ATOM 663 C C . GLY A 1 85 ? 12.270 6.036 13.138 1.00 36.09 85 GLY A C 1
ATOM 664 O O . GLY A 1 85 ? 13.262 6.272 12.409 1.00 36.09 85 GLY A O 1
#

Radius of gyration: 18.11 Å; chains: 1; bounding box: 34×34×58 Å

Foldseek 3Di:
DDDPDDPDPDPAQKDKDKDWDADPVVRDIDIDMDMDHPDFFADPDPPDDPVRGDWDKDWDDPPVPPPDIFIWIQTSVRDTDPGDD